Protein AF-A0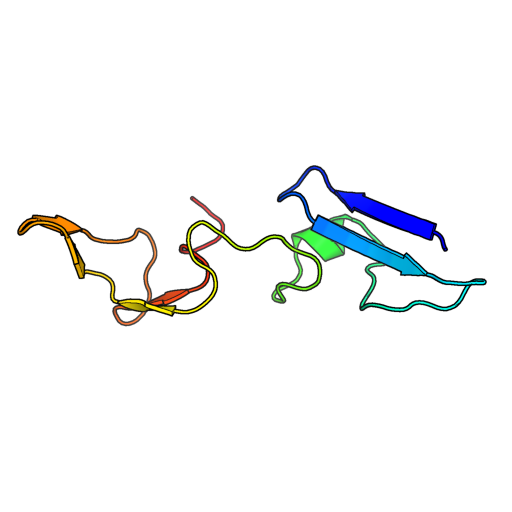A944GFV9-F1 (afdb_monomer)

Secondary structure (DSSP, 8-state):
-EEEEETGGGEEEEEEETTEE-S---SSHHHHHH-SS-TTPPP-SSSSEEESSEEETTEEE--TT-BTTEEETTS-TT-

Radius of gyration: 16.27 Å; Cα contacts (8 Å, |Δi|>4): 120; chains: 1; bounding box: 39×23×44 Å

Foldseek 3Di:
DDWDFDPVQRFTQFDDDPPHTPFDHDPDVVCVVPDPDCGRGNFDPDAAKDFAFDDDPNDTDGQPAADPRIAHSSHDPPD

Nearest PDB structures (foldseek):
  1nsr-assembly1_B  TM=8.564E-01  e=1.355E-04  Lactococcus lactis
  1ns4-assembly1_B  TM=8.551E-01  e=2.471E-04  Lactococcus lactis
  1ns2-assembly1_B  TM=8.558E-01  e=2.824E-04  Lactococcus lactis
  3imh-assembly1_A  TM=8.576E-01  e=5.506E-04  Lactobacillus acidophilus NCFM
  1yga-assembly1_B  TM=8.348E-01  e=1.312E-03  Saccharomyces cerevisiae

Solvent-accessible surface area (backbone atoms only — not comparable to full-atom values): 4844 Å² total; per-residue (Å²): 112,54,72,43,73,36,85,74,57,68,16,44,49,35,38,28,47,94,86,43,74,76,52,85,60,58,96,47,73,66,51,62,69,67,45,91,65,68,78,45,51,56,66,48,90,41,69,54,78,43,68,27,64,41,76,57,97,90,41,80,46,72,57,69,70,40,56,97,44,31,23,51,37,58,24,54,90,92,115

pLDDT: mean 89.32, std 8.71, range [46.38, 98.06]

Structure (mmCIF, N/CA/C/O backbone):
data_AF-A0A944GFV9-F1
#
_entry.id   AF-A0A944GFV9-F1
#
loop_
_atom_site.group_PDB
_atom_site.id
_atom_site.type_symbol
_atom_site.label_atom_id
_atom_site.label_alt_id
_atom_site.label_comp_id
_atom_site.label_asym_id
_atom_site.label_entity_id
_atom_site.label_seq_id
_atom_site.pdbx_PDB_ins_code
_atom_site.Cartn_x
_atom_site.Cartn_y
_atom_site.Cartn_z
_atom_site.occupancy
_atom_site.B_iso_or_equiv
_atom_site.auth_seq_id
_atom_site.auth_comp_id
_atom_site.auth_asym_id
_atom_site.auth_atom_id
_atom_site.pdbx_PDB_model_num
ATOM 1 N N . MET A 1 1 ? 7.825 -10.723 -22.362 1.00 94.75 1 MET A N 1
ATOM 2 C CA . MET A 1 1 ? 7.480 -10.116 -21.057 1.00 94.75 1 MET A CA 1
ATOM 3 C C . MET A 1 1 ? 8.438 -10.617 -19.983 1.00 94.75 1 MET A C 1
ATOM 5 O O . MET A 1 1 ? 8.763 -11.799 -20.003 1.00 94.75 1 MET A O 1
ATOM 9 N N . LYS A 1 2 ? 8.895 -9.748 -19.078 1.00 96.69 2 LYS A N 1
ATOM 10 C CA . LYS A 1 2 ? 9.707 -10.082 -17.894 1.00 96.69 2 LYS A CA 1
ATOM 11 C C . LYS A 1 2 ? 9.121 -9.362 -16.678 1.00 96.69 2 LYS A C 1
ATOM 13 O O . LYS A 1 2 ? 8.656 -8.239 -16.824 1.00 96.69 2 LYS A O 1
ATOM 18 N N . GLY A 1 3 ? 9.136 -9.986 -15.503 1.00 94.12 3 GLY A N 1
ATOM 19 C CA . GLY A 1 3 ? 8.630 -9.364 -14.277 1.00 94.12 3 GLY A CA 1
ATOM 20 C C . GLY A 1 3 ? 9.434 -9.767 -13.048 1.00 94.12 3 GLY A C 1
ATOM 21 O O . GLY A 1 3 ? 9.954 -10.883 -12.992 1.00 94.12 3 GLY A O 1
ATOM 22 N N . ARG A 1 4 ? 9.532 -8.852 -12.080 1.00 92.19 4 ARG A N 1
ATOM 23 C CA . ARG A 1 4 ? 10.143 -9.084 -10.767 1.00 92.19 4 ARG A CA 1
ATOM 24 C C . ARG A 1 4 ? 9.063 -8.998 -9.695 1.00 92.19 4 ARG A C 1
ATOM 26 O O . ARG A 1 4 ? 8.302 -8.033 -9.644 1.00 92.19 4 ARG A O 1
ATOM 33 N N . PHE A 1 5 ? 9.011 -10.021 -8.852 1.00 91.50 5 PHE A N 1
ATOM 34 C CA . PHE A 1 5 ? 8.044 -10.153 -7.768 1.00 91.50 5 PHE A CA 1
ATOM 35 C C . PHE A 1 5 ? 8.789 -10.190 -6.439 1.00 91.50 5 PHE A C 1
ATOM 37 O O . PHE A 1 5 ? 9.869 -10.774 -6.352 1.00 91.50 5 PHE A O 1
ATOM 44 N N . SER A 1 6 ? 8.212 -9.579 -5.410 1.00 85.38 6 SER A N 1
ATOM 45 C CA . SER A 1 6 ? 8.787 -9.527 -4.071 1.00 85.38 6 SER A CA 1
ATOM 46 C C . SER A 1 6 ? 8.010 -10.430 -3.123 1.00 85.38 6 SER A C 1
ATOM 48 O O . SER A 1 6 ? 6.781 -10.372 -3.067 1.00 85.38 6 SER A O 1
ATOM 50 N N . SER A 1 7 ? 8.724 -11.226 -2.324 1.00 88.06 7 SER A N 1
ATOM 51 C CA . SER A 1 7 ? 8.130 -11.934 -1.184 1.00 88.06 7 SER A CA 1
ATOM 52 C C . SER A 1 7 ? 7.660 -10.969 -0.092 1.00 88.06 7 SER A C 1
ATOM 54 O O . SER A 1 7 ? 6.801 -11.320 0.716 1.00 88.06 7 SER A O 1
ATOM 56 N N . LEU A 1 8 ? 8.174 -9.737 -0.081 1.00 80.69 8 LEU A N 1
ATOM 57 C CA . LEU A 1 8 ? 7.767 -8.717 0.863 1.00 80.69 8 LEU A CA 1
ATOM 58 C C . LEU A 1 8 ? 6.462 -8.055 0.412 1.00 80.69 8 LEU A C 1
ATOM 60 O O . LEU A 1 8 ? 6.431 -7.234 -0.508 1.00 80.69 8 LEU A O 1
ATOM 64 N N . GLY A 1 9 ? 5.371 -8.435 1.076 1.00 83.00 9 GLY A N 1
ATOM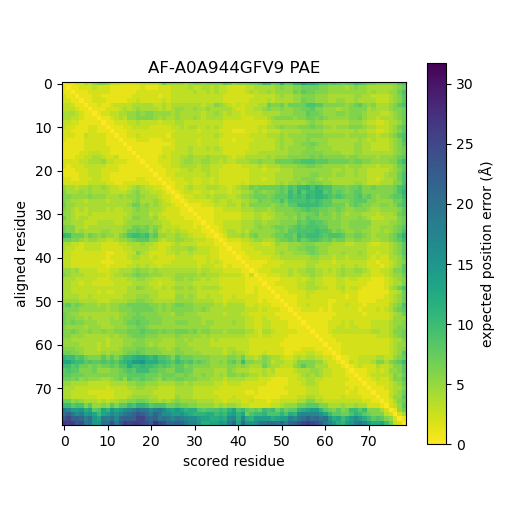 65 C CA . GLY A 1 9 ? 4.030 -7.958 0.739 1.00 83.00 9 GLY A CA 1
ATOM 66 C C . GLY A 1 9 ? 3.530 -8.460 -0.618 1.00 83.00 9 GLY A C 1
ATOM 67 O O . GLY A 1 9 ? 2.689 -7.797 -1.217 1.00 83.00 9 GLY A O 1
ATOM 68 N N . ALA A 1 10 ? 4.066 -9.588 -1.115 1.00 90.50 10 ALA A N 1
ATOM 69 C CA . ALA A 1 10 ? 3.645 -10.262 -2.350 1.00 90.50 10 ALA A CA 1
ATOM 70 C C . ALA A 1 10 ? 3.453 -9.306 -3.545 1.00 90.50 10 ALA A C 1
ATOM 72 O O . ALA A 1 10 ? 2.431 -9.350 -4.228 1.00 90.50 10 ALA A O 1
ATOM 73 N N . GLY A 1 11 ? 4.383 -8.371 -3.738 1.00 90.38 11 GLY A N 1
ATOM 74 C CA . GLY A 1 11 ? 4.232 -7.298 -4.719 1.00 90.38 11 GLY A CA 1
ATOM 75 C C . GLY A 1 11 ? 4.930 -7.549 -6.053 1.00 90.38 11 GLY A C 1
ATOM 76 O O . GLY A 1 11 ? 5.744 -8.460 -6.188 1.00 90.38 11 GLY A O 1
ATOM 77 N N . VAL A 1 12 ? 4.634 -6.699 -7.033 1.00 93.06 12 VAL A N 1
ATOM 78 C CA . VAL A 1 12 ? 5.264 -6.652 -8.359 1.00 93.06 12 VAL A CA 1
ATOM 79 C C . VAL A 1 12 ? 6.139 -5.402 -8.430 1.00 93.06 12 VAL A C 1
ATOM 81 O O . VAL A 1 12 ? 5.618 -4.292 -8.460 1.00 93.06 12 VAL A O 1
ATOM 84 N N . SER A 1 13 ? 7.462 -5.561 -8.437 1.00 90.56 13 SER A N 1
ATOM 85 C CA . SER A 1 13 ? 8.403 -4.430 -8.417 1.00 90.56 13 SER A CA 1
ATOM 86 C C . SER A 1 13 ? 8.833 -3.969 -9.811 1.00 90.56 13 SER A C 1
ATOM 88 O O . SER A 1 13 ? 9.319 -2.851 -9.947 1.00 90.56 13 SER A O 1
ATOM 90 N N . SER A 1 14 ? 8.693 -4.824 -10.832 1.00 92.88 14 SER A N 1
ATOM 91 C CA . SER A 1 14 ? 8.896 -4.451 -12.236 1.00 92.88 14 SER A CA 1
ATOM 92 C C . SER A 1 14 ? 8.107 -5.352 -13.185 1.00 92.88 14 SER A C 1
ATOM 94 O O . SER A 1 14 ? 7.883 -6.534 -12.905 1.00 92.88 14 SER A O 1
ATOM 96 N N . LEU A 1 15 ? 7.704 -4.795 -14.327 1.00 95.38 15 LEU A N 1
ATOM 97 C CA . LEU A 1 15 ? 7.070 -5.522 -15.423 1.00 95.38 15 LEU A CA 1
ATOM 98 C C . LEU A 1 15 ? 7.447 -4.855 -16.747 1.00 95.38 15 LEU A C 1
ATOM 100 O O . LEU A 1 15 ? 7.190 -3.667 -16.919 1.00 95.38 15 LEU A O 1
ATOM 104 N N . SER A 1 16 ? 8.019 -5.614 -17.681 1.00 96.94 16 SER A N 1
ATOM 105 C CA . SER A 1 16 ? 8.440 -5.101 -18.986 1.00 96.94 16 SER A CA 1
ATOM 106 C C . SER A 1 16 ? 8.075 -6.022 -20.147 1.00 96.94 16 SER A C 1
ATOM 108 O O . SER A 1 16 ? 7.984 -7.250 -20.013 1.00 96.94 16 SER A O 1
ATOM 110 N N . LEU A 1 17 ? 7.886 -5.429 -21.324 1.00 98.06 17 LEU A N 1
ATOM 111 C CA . LEU A 1 17 ? 7.694 -6.118 -22.598 1.00 98.06 17 LEU A CA 1
ATOM 112 C C . LEU A 1 17 ? 8.705 -5.570 -23.603 1.00 98.06 17 LEU A C 1
ATOM 114 O O . LEU A 1 17 ? 8.791 -4.367 -23.795 1.00 98.06 17 LEU A O 1
ATOM 118 N N . ASP A 1 18 ? 9.512 -6.458 -24.183 1.00 97.62 18 ASP A N 1
ATOM 119 C CA . ASP A 1 18 ? 10.555 -6.122 -25.163 1.00 97.62 18 ASP A CA 1
ATOM 120 C C . ASP A 1 18 ? 11.504 -4.993 -24.719 1.00 97.62 18 ASP A C 1
ATOM 122 O O . ASP A 1 18 ? 11.995 -4.204 -25.519 1.00 97.62 18 ASP A O 1
ATOM 126 N N . GLY A 1 19 ? 11.784 -4.942 -23.411 1.00 93.81 19 GLY A N 1
ATOM 127 C CA . GLY A 1 19 ? 12.665 -3.946 -22.793 1.00 93.81 19 GLY A CA 1
ATOM 128 C C . GLY A 1 19 ? 11.980 -2.634 -22.404 1.00 93.81 19 GLY A C 1
ATOM 129 O O . GLY A 1 19 ? 12.647 -1.763 -21.862 1.00 93.81 19 GLY A O 1
ATOM 130 N N . ILE A 1 20 ? 10.674 -2.498 -22.641 1.00 95.94 20 ILE A N 1
ATOM 131 C CA . ILE A 1 20 ? 9.877 -1.323 -22.277 1.00 95.94 20 ILE A CA 1
ATOM 132 C C . ILE A 1 20 ? 9.144 -1.595 -20.962 1.00 95.94 20 ILE A C 1
ATOM 134 O O . ILE A 1 20 ? 8.426 -2.594 -20.853 1.00 95.94 20 ILE A O 1
ATOM 138 N N . ASP A 1 21 ? 9.303 -0.708 -19.980 1.00 95.81 21 ASP A N 1
ATOM 139 C CA . ASP A 1 21 ? 8.604 -0.791 -18.695 1.00 95.81 21 ASP A CA 1
ATOM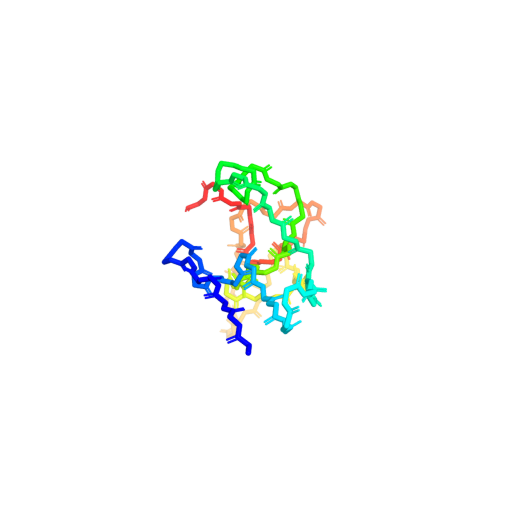 140 C C . ASP A 1 21 ? 7.108 -0.487 -18.844 1.00 95.81 21 ASP A C 1
ATOM 142 O O . ASP A 1 21 ? 6.700 0.462 -19.513 1.00 95.81 21 ASP A O 1
ATOM 146 N N . LEU A 1 22 ? 6.280 -1.312 -18.201 1.00 96.50 22 LEU A N 1
ATOM 147 C CA . LEU A 1 22 ? 4.816 -1.232 -18.247 1.00 96.50 22 LEU A CA 1
ATOM 148 C C . LEU A 1 22 ? 4.203 -0.676 -16.957 1.00 96.50 22 LEU A C 1
ATOM 150 O O . LEU A 1 22 ? 3.026 -0.321 -16.935 1.00 96.50 22 LEU A O 1
ATOM 154 N N . ILE A 1 23 ? 4.982 -0.633 -15.876 1.00 94.06 23 ILE A N 1
ATOM 155 C CA . ILE A 1 23 ? 4.580 -0.120 -14.565 1.00 94.06 23 ILE A CA 1
ATOM 156 C C . ILE A 1 23 ? 5.684 0.773 -14.001 1.00 94.06 23 ILE A C 1
ATOM 158 O O . ILE A 1 23 ? 6.834 0.703 -14.438 1.00 94.06 23 ILE A O 1
ATOM 162 N N . LEU A 1 24 ? 5.348 1.563 -12.980 1.00 91.56 24 LEU A N 1
ATOM 163 C CA . LEU A 1 24 ? 6.358 2.243 -12.174 1.00 91.56 24 LEU A CA 1
ATOM 164 C C . LEU A 1 24 ? 7.284 1.198 -11.546 1.00 91.56 24 LEU A C 1
ATOM 166 O O . LEU A 1 24 ? 6.823 0.302 -10.839 1.00 91.56 24 LEU A O 1
ATOM 170 N N . THR A 1 25 ? 8.573 1.321 -11.838 1.00 87.88 25 THR A N 1
ATOM 171 C CA . THR A 1 25 ? 9.615 0.382 -11.425 1.00 87.88 25 THR A CA 1
ATOM 172 C C . THR A 1 25 ? 10.618 1.103 -10.534 1.00 87.88 25 THR A C 1
ATOM 174 O O . THR A 1 25 ? 10.893 2.285 -10.732 1.00 87.88 25 THR A O 1
ATOM 177 N N . PHE A 1 26 ? 11.154 0.388 -9.548 1.00 82.38 26 PHE A N 1
ATOM 178 C CA . PHE A 1 26 ? 12.231 0.870 -8.687 1.00 82.38 26 PHE A CA 1
ATOM 179 C C . PHE A 1 26 ? 13.562 0.269 -9.134 1.00 82.38 26 PHE A C 1
ATOM 181 O O . PHE A 1 26 ? 13.638 -0.929 -9.431 1.00 82.38 26 PHE A O 1
ATOM 188 N N . GLU A 1 27 ? 14.606 1.094 -9.163 1.00 81.88 27 GLU A N 1
ATOM 189 C CA . GLU A 1 27 ? 15.953 0.652 -9.522 1.00 81.88 27 GLU A CA 1
ATOM 190 C C . GLU A 1 27 ? 16.543 -0.240 -8.419 1.00 81.88 27 GLU A C 1
ATOM 192 O O . GLU A 1 27 ? 17.029 -1.338 -8.709 1.00 81.88 27 GLU A O 1
ATOM 197 N N . HIS A 1 28 ? 16.381 0.170 -7.155 1.00 84.50 28 HIS A N 1
ATOM 198 C CA . HIS A 1 28 ? 16.841 -0.563 -5.977 1.00 84.50 28 HIS A CA 1
ATOM 199 C C . HIS A 1 28 ? 15.677 -1.101 -5.128 1.00 84.50 28 HIS A C 1
ATOM 201 O O . HIS A 1 28 ? 14.584 -0.530 -5.077 1.00 84.50 28 HIS A O 1
ATOM 207 N N . ASP A 1 29 ? 15.894 -2.231 -4.452 1.00 80.62 29 ASP A N 1
ATOM 208 C CA . ASP A 1 29 ? 14.855 -2.876 -3.636 1.00 80.62 29 ASP A CA 1
ATOM 209 C C . ASP A 1 29 ? 14.560 -2.076 -2.351 1.00 80.62 29 ASP A C 1
ATOM 211 O O . ASP A 1 29 ? 13.433 -2.076 -1.846 1.00 80.62 29 ASP A O 1
ATOM 215 N N . GLU A 1 30 ? 15.542 -1.324 -1.856 1.00 85.25 30 GLU A N 1
ATOM 216 C CA . GLU A 1 30 ? 15.415 -0.392 -0.735 1.00 85.25 30 GLU A CA 1
ATOM 217 C C . GLU A 1 30 ? 14.451 0.764 -1.050 1.00 85.25 30 GLU A C 1
ATOM 219 O O . GLU A 1 30 ? 13.717 1.226 -0.168 1.00 85.25 30 GLU A O 1
ATOM 224 N N . ASP A 1 31 ? 14.382 1.191 -2.312 1.00 85.44 31 ASP A N 1
ATOM 225 C CA . ASP A 1 31 ? 13.453 2.233 -2.758 1.00 85.44 31 ASP A CA 1
ATOM 226 C C . ASP A 1 31 ? 12.020 1.705 -2.774 1.00 85.44 31 ASP A C 1
ATOM 228 O O . ASP A 1 31 ? 11.096 2.378 -2.316 1.00 85.44 31 ASP A O 1
ATOM 232 N N . TYR A 1 32 ? 11.826 0.455 -3.211 1.00 83.81 32 TYR A N 1
ATOM 233 C CA . TYR A 1 32 ? 10.529 -0.206 -3.093 1.00 83.81 32 TYR A CA 1
ATOM 234 C C . TYR A 1 32 ? 10.093 -0.249 -1.626 1.00 83.81 32 TYR A C 1
ATOM 236 O O . TYR A 1 32 ? 8.929 -0.010 -1.313 1.00 83.81 32 TYR A O 1
ATOM 244 N N . LEU A 1 33 ? 11.008 -0.511 -0.699 1.00 81.69 33 LEU A N 1
ATOM 245 C CA . LEU A 1 33 ? 10.729 -0.565 0.731 1.00 81.69 33 LEU A CA 1
ATOM 246 C C . LEU A 1 33 ? 10.385 0.788 1.356 1.00 81.69 33 LEU A C 1
ATOM 248 O O . LEU A 1 33 ? 9.434 0.861 2.136 1.00 81.69 33 LEU A O 1
ATOM 252 N N . SER A 1 34 ? 11.129 1.833 1.021 1.00 84.56 34 SER A N 1
ATOM 253 C CA . SER A 1 34 ? 11.018 3.163 1.630 1.00 84.56 34 SER A CA 1
ATOM 254 C C . SER A 1 34 ? 10.019 4.090 0.932 1.00 84.56 34 SER A C 1
ATOM 256 O O . SER A 1 34 ? 9.630 5.104 1.511 1.00 84.56 34 SER A O 1
ATOM 258 N N . ALA A 1 35 ? 9.548 3.735 -0.270 1.00 83.9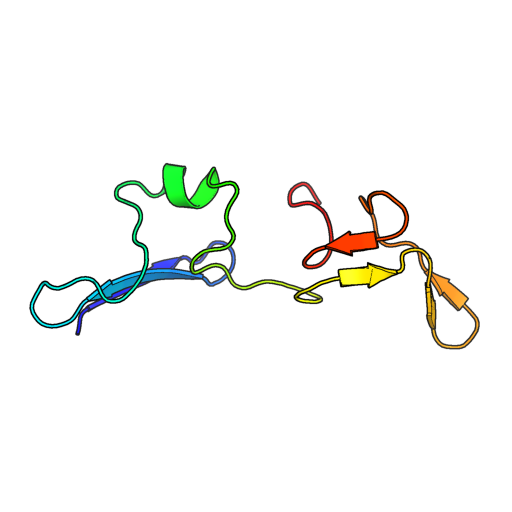4 35 ALA A N 1
ATOM 259 C CA . ALA A 1 35 ? 8.572 4.524 -1.010 1.00 83.94 35 ALA A CA 1
ATOM 260 C C . ALA A 1 35 ? 7.318 4.830 -0.175 1.00 83.94 35 ALA A C 1
ATOM 262 O O . ALA A 1 35 ? 6.680 3.933 0.386 1.00 83.94 35 ALA A O 1
ATOM 263 N N . SER A 1 36 ? 6.934 6.109 -0.167 1.00 81.38 36 SER A N 1
ATOM 264 C CA . SER A 1 36 ? 5.674 6.589 0.413 1.00 81.38 36 SER A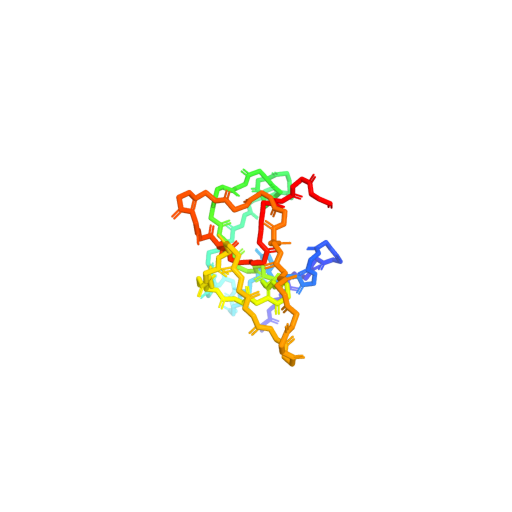 CA 1
ATOM 265 C C . SER A 1 36 ? 4.448 6.120 -0.379 1.00 81.38 36 SER A C 1
ATOM 267 O O . SER A 1 36 ? 3.347 6.044 0.160 1.00 81.38 36 SER A O 1
ATOM 269 N N . GLY A 1 37 ? 4.634 5.791 -1.660 1.00 84.94 37 GLY A N 1
ATOM 270 C CA . GLY A 1 37 ? 3.602 5.239 -2.529 1.00 84.94 37 GLY A CA 1
ATOM 271 C C . GLY A 1 37 ? 3.401 3.729 -2.365 1.00 84.94 37 GLY A C 1
ATOM 272 O O . GLY A 1 37 ? 4.277 2.982 -1.928 1.00 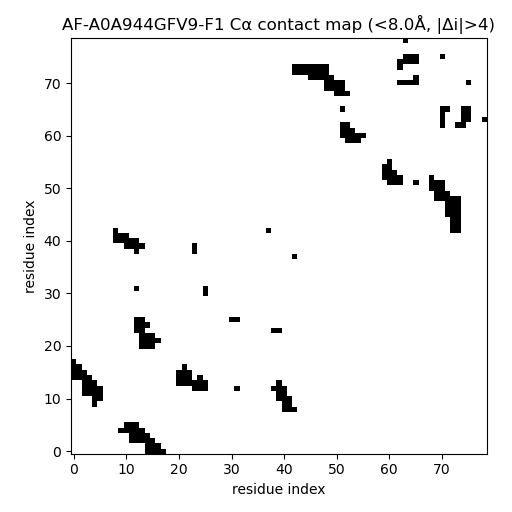84.94 37 GLY A O 1
ATOM 273 N N . PHE A 1 38 ? 2.237 3.258 -2.807 1.00 88.38 38 PHE A N 1
ATOM 274 C CA . PHE A 1 38 ? 1.829 1.852 -2.726 1.00 88.38 38 PHE A CA 1
ATOM 275 C C . PHE A 1 38 ? 2.069 1.055 -4.022 1.00 88.38 38 PHE A C 1
ATOM 277 O O . PHE A 1 38 ? 1.518 -0.030 -4.199 1.00 88.38 38 PHE A O 1
ATOM 284 N N . PHE A 1 39 ? 2.870 1.588 -4.949 1.00 89.75 39 PHE A N 1
ATOM 285 C CA . PHE A 1 39 ? 3.054 1.025 -6.290 1.00 89.75 39 PHE A CA 1
ATOM 286 C C . PHE A 1 39 ? 3.544 -0.420 -6.244 1.00 89.75 39 PHE A C 1
ATOM 288 O O . PHE A 1 39 ? 4.521 -0.736 -5.565 1.00 89.75 39 PHE A O 1
ATOM 295 N N . GLY A 1 40 ? 2.833 -1.297 -6.953 1.00 90.00 40 GLY A N 1
ATOM 296 C CA . GLY A 1 40 ? 3.177 -2.713 -7.038 1.00 90.00 40 GLY A CA 1
ATOM 297 C C . GLY A 1 40 ? 2.975 -3.510 -5.746 1.00 90.00 40 GLY A C 1
ATOM 298 O O . GLY A 1 40 ? 3.152 -4.722 -5.771 1.00 90.00 40 GLY A O 1
ATOM 299 N N . LYS A 1 41 ? 2.590 -2.883 -4.627 1.00 90.19 41 LYS A N 1
ATOM 300 C CA . LYS A 1 41 ? 2.390 -3.562 -3.340 1.00 90.19 41 LYS A CA 1
ATOM 301 C C . LYS A 1 41 ? 1.020 -4.226 -3.285 1.00 90.19 41 LYS A C 1
ATOM 303 O O . LYS A 1 41 ? 0.031 -3.640 -3.722 1.00 90.19 41 LYS A O 1
ATOM 308 N N . THR A 1 42 ? 0.937 -5.393 -2.651 1.00 92.19 42 THR A N 1
ATOM 309 C CA . THR A 1 42 ? -0.362 -5.935 -2.236 1.00 92.19 42 THR A CA 1
ATOM 310 C C . THR A 1 42 ? -0.809 -5.234 -0.955 1.00 92.19 42 THR A C 1
ATOM 312 O O . THR A 1 42 ? -0.085 -5.224 0.038 1.00 92.19 42 THR A O 1
ATOM 315 N N . LEU A 1 43 ? -1.999 -4.630 -0.978 1.00 91.31 43 LEU A N 1
ATOM 316 C CA . LEU A 1 43 ? -2.561 -3.872 0.145 1.00 91.31 43 LEU A 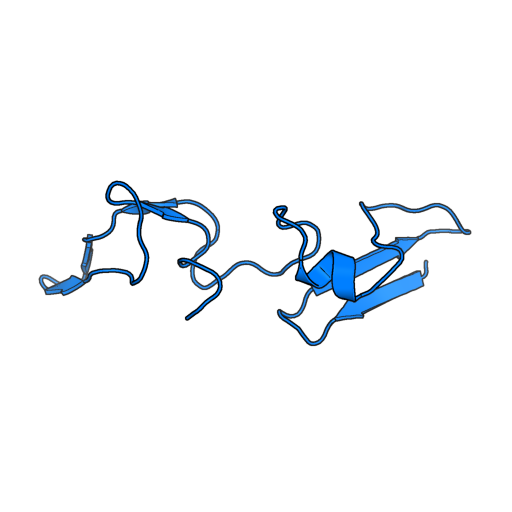CA 1
ATOM 317 C C . LEU A 1 43 ? -3.550 -4.731 0.926 1.00 91.31 43 LEU A C 1
ATOM 319 O O . LEU A 1 43 ? -4.399 -5.392 0.328 1.00 91.31 43 LEU A O 1
ATOM 323 N N . GLY A 1 44 ? -3.466 -4.710 2.256 1.00 89.81 44 GLY A N 1
ATOM 324 C CA . GLY A 1 44 ? -4.324 -5.543 3.088 1.00 89.81 44 GLY A CA 1
ATOM 325 C C . GLY A 1 44 ? -4.157 -5.308 4.591 1.00 89.81 44 GLY A C 1
ATOM 326 O O . GLY A 1 44 ? -3.161 -4.757 5.035 1.00 89.81 44 GLY A O 1
ATOM 327 N N . ARG A 1 45 ? -5.118 -5.741 5.418 1.00 90.56 45 ARG A N 1
ATOM 328 C CA . ARG A 1 45 ? -6.275 -6.602 5.066 1.00 90.56 45 ARG A CA 1
ATOM 329 C C . ARG A 1 45 ? -7.398 -5.912 4.289 1.00 90.56 45 ARG A C 1
ATOM 331 O O . ARG A 1 45 ? -8.150 -6.601 3.613 1.00 90.56 45 ARG A O 1
ATOM 338 N N . ILE A 1 46 ? -7.497 -4.586 4.350 1.00 92.31 46 ILE A N 1
ATOM 339 C CA . ILE A 1 46 ? -8.470 -3.812 3.572 1.00 92.31 46 ILE A CA 1
ATOM 340 C C . ILE A 1 46 ? -7.729 -2.762 2.756 1.00 92.31 46 ILE A C 1
ATOM 342 O O . ILE A 1 46 ? -6.999 -1.950 3.312 1.00 92.31 46 ILE A O 1
ATOM 346 N N . ALA A 1 47 ? -7.920 -2.761 1.439 1.00 93.44 47 ALA A N 1
ATOM 347 C CA . ALA A 1 47 ? -7.445 -1.679 0.589 1.00 93.44 47 ALA A CA 1
ATOM 348 C C . ALA A 1 47 ? -8.430 -0.498 0.645 1.00 93.44 47 ALA A C 1
ATOM 350 O O . ALA A 1 47 ? -9.637 -0.690 0.529 1.00 93.44 47 ALA A O 1
ATOM 351 N N . GLY A 1 48 ? -7.921 0.728 0.786 1.00 92.00 48 GLY A N 1
ATOM 352 C CA . GLY A 1 48 ? -8.745 1.933 0.896 1.00 92.00 48 GLY A CA 1
ATOM 353 C C . GLY A 1 48 ? -8.934 2.371 2.345 1.00 92.00 48 GLY A C 1
ATOM 354 O O . GLY A 1 48 ? -8.066 2.123 3.176 1.00 92.00 48 GLY A O 1
ATOM 355 N N . ARG A 1 49 ? -10.032 3.074 2.633 1.00 94.75 49 ARG A N 1
ATOM 356 C CA . ARG A 1 49 ? -10.312 3.671 3.947 1.00 94.75 49 ARG A CA 1
ATOM 357 C C . ARG A 1 49 ? -11.462 2.955 4.637 1.00 94.75 49 ARG A C 1
ATOM 359 O O . ARG A 1 49 ? -12.480 2.702 3.997 1.00 94.75 49 ARG A O 1
ATOM 366 N N . ILE A 1 50 ? -11.321 2.714 5.934 1.00 95.06 50 ILE A N 1
ATOM 367 C CA . ILE A 1 50 ? -12.419 2.299 6.814 1.00 95.06 50 ILE A CA 1
ATOM 368 C C . ILE A 1 50 ? -12.454 3.178 8.065 1.00 95.06 50 ILE A C 1
ATOM 370 O O . ILE A 1 50 ? -11.398 3.661 8.482 1.00 95.06 50 ILE A O 1
ATOM 374 N N . PRO A 1 51 ? -13.632 3.384 8.674 1.00 95.19 51 PRO A N 1
ATOM 375 C CA . PRO A 1 51 ? -13.713 4.011 9.985 1.00 95.19 51 PRO A CA 1
ATOM 376 C C . PRO A 1 51 ? -13.041 3.141 11.055 1.00 95.19 51 PRO A C 1
ATOM 378 O O . PRO A 1 51 ? -13.056 1.911 10.983 1.00 95.19 51 PRO A O 1
ATOM 381 N N . SER A 1 52 ? -12.455 3.800 12.046 1.00 94.12 52 SER A N 1
ATOM 382 C CA . SER A 1 52 ? -11.896 3.208 13.255 1.00 94.12 52 SER A CA 1
ATOM 383 C C . SER A 1 52 ? -12.165 4.173 14.417 1.00 94.12 52 SER A C 1
ATOM 385 O O . SER A 1 52 ? -11.669 5.298 14.368 1.00 94.12 52 SER A O 1
ATOM 387 N N . PRO A 1 53 ? -12.951 3.787 15.436 1.00 95.19 53 PRO A N 1
ATOM 388 C CA . PRO A 1 53 ? -13.538 2.462 15.637 1.00 95.19 53 PRO A CA 1
ATOM 389 C C . PRO A 1 53 ? -14.713 2.140 14.690 1.00 95.19 53 PRO A C 1
ATOM 391 O O . PRO A 1 53 ? -15.295 3.023 14.059 1.00 95.19 53 PRO A O 1
ATOM 394 N N . PHE A 1 54 ? -15.073 0.855 14.596 1.00 94.75 54 PHE A N 1
ATOM 395 C CA . PHE A 1 54 ? -16.277 0.358 13.918 1.00 94.75 54 PHE A CA 1
ATOM 396 C C . PHE A 1 54 ? -16.946 -0.771 14.719 1.00 94.75 54 PHE A C 1
ATOM 398 O O . PHE A 1 54 ? -16.302 -1.436 15.526 1.00 94.75 54 PHE A O 1
ATOM 405 N N . VAL A 1 55 ? -18.242 -1.015 14.488 1.00 97.31 55 VAL A N 1
ATOM 406 C CA . VAL A 1 55 ? -18.996 -2.093 15.152 1.00 97.31 55 VAL A CA 1
ATOM 407 C C . VAL A 1 55 ? -19.186 -3.270 14.202 1.00 97.31 55 VAL A C 1
ATOM 409 O O . VAL A 1 55 ? -19.656 -3.100 13.078 1.00 97.31 55 VAL A O 1
ATOM 412 N N . LEU A 1 56 ? -18.865 -4.470 14.679 1.00 96.50 56 LEU A N 1
ATOM 413 C CA . LEU A 1 56 ? -19.129 -5.736 14.004 1.00 96.50 56 LEU A CA 1
ATOM 414 C C . LEU A 1 56 ? -19.812 -6.679 14.994 1.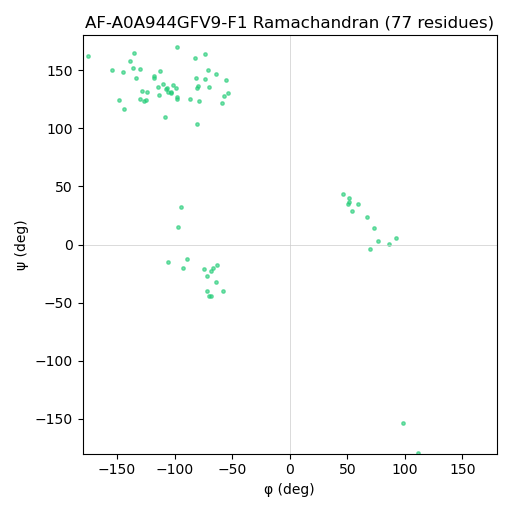00 96.50 56 LEU A C 1
ATOM 416 O O . LEU A 1 56 ? -19.313 -6.885 16.098 1.00 96.50 56 LEU A O 1
ATOM 420 N N . ASP A 1 57 ? -20.978 -7.204 14.618 1.00 97.94 57 ASP A N 1
ATOM 421 C CA . ASP A 1 57 ? -21.789 -8.109 15.446 1.00 97.94 57 ASP A CA 1
ATOM 422 C C . ASP A 1 57 ? -22.051 -7.579 16.869 1.00 97.94 57 ASP A C 1
ATOM 424 O O . ASP A 1 57 ? -22.005 -8.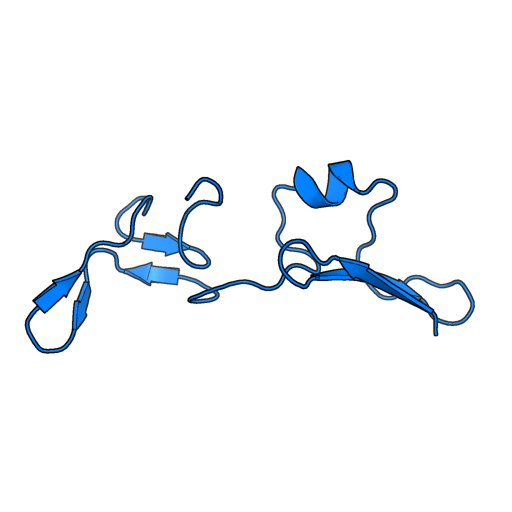304 17.861 1.00 97.94 57 ASP A O 1
ATOM 428 N N . GLY A 1 58 ? -22.303 -6.270 16.974 1.00 97.94 58 GLY A N 1
ATOM 429 C CA . GLY A 1 58 ? -22.584 -5.595 18.245 1.00 97.94 58 GLY A CA 1
ATOM 430 C C . GLY A 1 58 ? -21.357 -5.343 19.128 1.00 97.94 58 GLY A C 1
ATOM 431 O O . GLY A 1 58 ? -21.508 -4.799 20.219 1.00 97.94 58 GLY A O 1
ATOM 432 N N . LYS A 1 59 ? -20.150 -5.692 18.672 1.00 98.06 59 LYS A N 1
ATOM 433 C CA . LYS A 1 59 ? -18.890 -5.398 19.357 1.00 98.06 59 LYS A CA 1
ATOM 434 C C . LYS A 1 59 ? -18.129 -4.288 18.638 1.00 98.06 59 LYS A C 1
ATOM 436 O O . LYS A 1 59 ? -17.992 -4.314 17.419 1.00 98.06 59 LYS A O 1
ATOM 441 N N . GLU A 1 60 ? -17.612 -3.333 19.404 1.00 97.56 60 GLU A N 1
ATOM 442 C CA . GLU A 1 60 ? -16.739 -2.276 18.894 1.00 97.56 60 GLU A CA 1
ATOM 443 C C . GLU A 1 60 ? -15.303 -2.790 18.709 1.00 97.56 60 GLU A C 1
ATOM 445 O O . GLU A 1 60 ? -14.764 -3.519 19.549 1.00 97.56 60 GLU A O 1
ATOM 450 N N . TYR A 1 61 ? -14.699 -2.420 17.584 1.00 95.25 61 TYR A N 1
ATOM 451 C CA . TYR A 1 61 ? -13.331 -2.736 17.205 1.00 95.25 61 TYR A CA 1
ATOM 452 C C . TYR A 1 61 ? -12.604 -1.458 16.805 1.00 95.25 61 TYR A C 1
ATOM 454 O O . TYR A 1 61 ? -13.086 -0.687 15.978 1.00 95.25 61 TYR A O 1
ATOM 462 N N . GLU A 1 62 ? -11.404 -1.283 17.343 1.00 93.50 62 GLU A N 1
ATOM 463 C CA . GLU A 1 62 ? -10.481 -0.226 16.951 1.00 93.50 62 GLU A CA 1
ATOM 464 C C . GLU A 1 62 ? -9.350 -0.827 16.113 1.00 93.50 62 GLU A C 1
ATOM 466 O O . GLU A 1 62 ? -8.754 -1.850 16.469 1.00 93.50 62 GLU A O 1
ATOM 471 N N . VAL A 1 63 ? -9.061 -0.203 14.974 1.00 91.81 63 VAL A N 1
ATOM 472 C CA . VAL A 1 63 ? -7.916 -0.555 14.139 1.00 91.81 63 VAL A CA 1
ATOM 473 C C . VAL A 1 63 ? -6.706 0.208 14.649 1.00 91.81 63 VAL A C 1
ATOM 475 O O . VAL A 1 63 ? -6.723 1.435 14.725 1.00 91.81 63 VAL A O 1
ATOM 478 N N . LYS A 1 64 ? -5.631 -0.518 14.968 1.00 85.62 64 LYS A N 1
ATOM 479 C CA . LYS A 1 64 ? -4.374 0.098 15.400 1.00 85.62 64 LYS A CA 1
ATOM 480 C C . LYS A 1 64 ? -3.877 1.103 14.362 1.00 85.62 64 LYS A C 1
ATOM 482 O O . LYS A 1 64 ? -3.920 0.834 13.161 1.00 85.62 64 LYS A O 1
ATOM 487 N N . ASN A 1 65 ? -3.329 2.210 14.855 1.00 81.62 65 ASN A N 1
ATOM 488 C CA . ASN A 1 65 ? -2.709 3.252 14.041 1.00 81.62 65 ASN A CA 1
ATOM 489 C C . ASN A 1 65 ? -3.666 3.879 13.008 1.00 81.62 65 ASN A C 1
ATOM 491 O O . ASN A 1 65 ? -3.249 4.195 11.896 1.00 81.62 65 ASN A O 1
ATOM 495 N N . SER A 1 66 ? -4.953 4.017 13.340 1.00 87.81 66 SER A N 1
ATOM 496 C CA . SER A 1 66 ? -5.853 4.896 12.590 1.00 87.81 66 SER A CA 1
ATOM 497 C C . SER A 1 66 ? -5.552 6.365 12.887 1.00 87.81 66 SER A C 1
ATOM 499 O O . SER A 1 66 ? -5.293 6.719 14.036 1.00 87.81 66 SER A O 1
ATOM 501 N N . GLU A 1 67 ? -5.657 7.216 11.873 1.00 88.38 67 GLU A N 1
ATOM 502 C CA . GLU A 1 67 ? -5.499 8.669 11.973 1.00 88.38 67 GLU A CA 1
ATOM 503 C C . GLU A 1 67 ? -6.844 9.330 11.665 1.00 88.38 67 GLU A C 1
ATOM 505 O O . GLU A 1 67 ? -7.545 8.913 10.744 1.00 88.38 67 GLU A O 1
ATOM 510 N N . ASP A 1 68 ? -7.243 10.318 12.468 1.00 92.19 68 ASP A N 1
ATOM 511 C CA . ASP A 1 68 ? -8.518 11.039 12.324 1.00 92.19 68 ASP A CA 1
ATOM 512 C C . ASP A 1 68 ? -9.756 10.125 12.217 1.00 92.19 68 ASP A C 1
ATOM 514 O O . ASP A 1 68 ? -10.706 10.388 11.479 1.00 92.19 68 ASP A O 1
ATOM 518 N N . GLY A 1 69 ? -9.738 9.011 12.955 1.00 93.38 69 GLY A N 1
ATOM 519 C CA . GLY A 1 69 ? -10.817 8.022 12.953 1.00 93.38 69 GLY A CA 1
ATOM 520 C C . GLY A 1 69 ? -10.888 7.168 11.682 1.00 93.38 69 GLY A C 1
ATOM 521 O O . GLY A 1 69 ? -11.897 6.506 11.436 1.00 93.38 69 GLY A O 1
ATOM 522 N N . ILE A 1 70 ? -9.837 7.177 10.857 1.00 94.38 70 ILE A N 1
ATOM 523 C CA . ILE A 1 70 ? -9.749 6.434 9.601 1.00 94.38 70 ILE A CA 1
ATOM 524 C C . ILE A 1 70 ? -8.516 5.530 9.606 1.00 94.38 70 ILE A C 1
ATOM 526 O O . ILE A 1 70 ? -7.394 5.951 9.873 1.00 94.38 70 ILE A O 1
ATOM 530 N N . SER A 1 71 ? -8.709 4.266 9.241 1.00 93.50 71 SER A N 1
ATOM 531 C CA . SER A 1 71 ? -7.617 3.365 8.876 1.00 93.50 71 SER A CA 1
ATOM 532 C C . SER A 1 71 ? -7.476 3.323 7.356 1.00 93.50 71 SER A C 1
ATOM 534 O O . SER A 1 71 ? -8.447 3.051 6.644 1.00 93.50 71 SER A O 1
ATOM 536 N N . LEU A 1 72 ? -6.270 3.600 6.855 1.00 92.56 72 LEU A N 1
ATOM 537 C CA . LEU A 1 72 ? -5.925 3.538 5.436 1.00 92.56 72 LEU A CA 1
ATOM 538 C C . LEU A 1 72 ? -5.118 2.264 5.147 1.00 92.56 72 LEU A C 1
ATOM 540 O O . LEU A 1 72 ? -4.151 1.969 5.837 1.00 92.56 72 LEU A O 1
ATOM 544 N N . HIS A 1 73 ? -5.507 1.519 4.113 1.00 92.62 73 HIS A N 1
ATOM 545 C CA . HIS A 1 73 ? -4.820 0.322 3.609 1.00 92.62 73 HIS A CA 1
ATOM 546 C C . HIS A 1 73 ? -4.551 -0.776 4.652 1.00 92.62 73 HIS A C 1
ATOM 548 O O . HIS A 1 73 ? -3.619 -1.561 4.499 1.00 92.62 73 HIS A O 1
ATOM 554 N N . GLY A 1 74 ? -5.407 -0.870 5.674 1.00 88.56 74 GLY A N 1
ATOM 555 C CA . GLY A 1 74 ? -5.278 -1.852 6.749 1.00 88.56 74 GLY A CA 1
ATOM 556 C C . GLY A 1 74 ? -4.497 -1.356 7.968 1.00 88.56 74 GLY A C 1
ATOM 557 O O . GLY A 1 74 ? -4.291 -2.148 8.883 1.00 88.56 74 GLY A O 1
ATOM 558 N N . GLY A 1 75 ? -4.119 -0.073 8.003 1.00 85.00 75 GLY A N 1
ATOM 559 C CA . GLY A 1 75 ? -3.383 0.567 9.096 1.00 85.00 75 GLY A CA 1
ATOM 560 C C . GLY A 1 75 ? -1.956 0.945 8.696 1.00 85.00 75 GLY A C 1
ATOM 561 O O . GLY A 1 75 ? -1.531 0.728 7.560 1.00 85.00 75 GLY A O 1
ATOM 562 N N . ASN A 1 76 ? -1.207 1.526 9.636 1.00 73.12 76 ASN A N 1
ATOM 563 C CA . ASN A 1 76 ? 0.187 1.896 9.386 1.00 73.12 76 ASN A CA 1
ATOM 564 C C . ASN A 1 76 ? 1.106 0.671 9.281 1.00 73.12 76 ASN A C 1
ATOM 566 O O . ASN A 1 76 ? 0.894 -0.369 9.906 1.00 73.12 76 ASN A O 1
ATOM 570 N N . LYS A 1 77 ? 2.162 0.849 8.485 1.00 63.62 77 LYS A N 1
ATOM 571 C CA . LYS A 1 77 ? 3.128 -0.172 8.056 1.00 63.62 77 LYS A CA 1
ATOM 572 C C . LYS A 1 77 ? 3.938 -0.803 9.202 1.00 63.62 77 LYS A C 1
ATOM 574 O O . LYS A 1 77 ? 4.481 -1.884 9.010 1.00 63.62 77 LYS A O 1
ATOM 579 N N . ASP A 1 78 ? 3.970 -0.166 10.373 1.00 55.09 78 ASP A N 1
ATOM 580 C CA . ASP A 1 78 ? 4.781 -0.554 11.539 1.00 55.09 78 ASP A CA 1
ATOM 581 C C . ASP A 1 78 ? 4.027 -1.443 12.554 1.00 55.09 78 ASP A C 1
ATOM 583 O O . ASP A 1 78 ? 4.249 -1.337 13.762 1.00 55.09 78 ASP A O 1
ATOM 587 N N . SER A 1 79 ? 3.095 -2.288 12.091 1.00 46.38 79 SER A N 1
ATOM 588 C CA . SER A 1 79 ? 2.340 -3.221 12.952 1.00 46.38 79 SER A CA 1
ATOM 589 C C . SER A 1 79 ? 2.781 -4.674 12.842 1.00 46.38 79 SER A C 1
ATOM 591 O O . SER A 1 79 ? 3.262 -5.082 11.762 1.00 46.38 79 SER A O 1
#

Mean predicted aligned error: 4.38 Å

Sequence (79 aa):
MKGRFSSLGAGVSSLSLDGIDLILTFEHDEDYLSASGFFGKTLGRIAGRIPSPFVLDGKEYEVKNSEDGISLHGGNKDS